Protein AF-A0A0C9VX11-F1 (afdb_monomer_lite)

InterPro domains:
  IPR013525 ABC-2 type transporter, transmembrane domain [PF01061] (1-119)

Foldseek 3Di:
DLVVLLVVVLVVVVVPVVLLVVLLVQLLVQLLVLQVVPVDQDDDPVSVVSVVVSVVSLVVSLVVSVVVSVVVVVVVLVVVVVVCVVVVVDDPVSVVSSSVVSCVVSSVVSVVSSVVSND

Organism: Sphaerobolus stellatus (strain SS14) (NCBI:txid990650)

Radius of gyration: 18.68 Å; chains: 1; bounding box: 43×24×56 Å

Secondary structure (DSSP, 8-state):
-HHHHHHHHHHHHHH-HHHHHHHHHHHHHHHHHHHHTTTT--SSHHHHHHHHHHHHHHHHHHHHHHHHHHHHHHHHHHHHHHHHHHTTSS-HHHHHHHHHHHHHHHHHHHHHHHHHHH-

pLDDT: mean 85.99, std 4.6, range [66.12, 91.31]

Structure (mmCIF, N/CA/C/O backbone):
data_AF-A0A0C9VX11-F1
#
_entry.id   AF-A0A0C9VX11-F1
#
loop_
_atom_site.group_PDB
_atom_site.id
_atom_site.type_symbol
_atom_site.label_atom_id
_atom_site.label_alt_id
_atom_site.label_comp_id
_atom_site.label_asym_id
_atom_site.label_entity_id
_atom_site.label_seq_id
_atom_site.pdbx_PDB_ins_code
_atom_site.Cartn_x
_atom_site.Cartn_y
_atom_site.Cartn_z
_atom_site.occupancy
_atom_site.B_iso_or_equiv
_atom_site.auth_seq_id
_atom_site.auth_comp_id
_atom_site.auth_asym_id
_atom_site.auth_atom_id
_atom_site.pdbx_PDB_model_num
ATOM 1 N N . GLN A 1 1 ? -19.302 -9.550 13.309 1.00 74.12 1 GLN A N 1
ATOM 2 C CA . GLN A 1 1 ? -18.249 -8.710 13.929 1.00 74.12 1 GLN A CA 1
ATOM 3 C C . GLN A 1 1 ? -17.194 -8.289 12.911 1.00 74.12 1 GLN A C 1
ATOM 5 O O . GLN A 1 1 ? -16.957 -7.096 12.806 1.00 74.12 1 GLN A O 1
ATOM 10 N N . VAL A 1 2 ? -16.635 -9.217 12.119 1.00 79.88 2 VAL A N 1
ATOM 11 C CA . VAL A 1 2 ? -15.612 -8.914 11.092 1.00 79.88 2 VAL A CA 1
ATOM 12 C C . VAL A 1 2 ? -16.025 -7.793 10.141 1.00 79.88 2 VAL A C 1
ATOM 14 O O . VAL A 1 2 ? -15.276 -6.838 9.985 1.00 79.88 2 VAL A O 1
ATOM 17 N N . GLU A 1 3 ? -17.226 -7.847 9.568 1.00 82.94 3 GLU A N 1
ATOM 18 C CA . GLU A 1 3 ? -17.706 -6.822 8.630 1.00 82.94 3 GLU A CA 1
ATOM 19 C C . GLU A 1 3 ? -17.733 -5.415 9.251 1.00 82.94 3 GLU A C 1
ATOM 21 O O . GLU A 1 3 ? -17.164 -4.479 8.700 1.00 82.94 3 GLU A O 1
ATOM 26 N N . GLN A 1 4 ? -18.308 -5.279 10.448 1.00 84.75 4 GLN A N 1
ATOM 27 C CA . GLN A 1 4 ? -18.415 -4.001 11.160 1.00 84.75 4 GLN A CA 1
ATOM 28 C C . GLN A 1 4 ? -17.039 -3.423 11.521 1.00 84.75 4 GLN A C 1
ATOM 30 O O . GLN A 1 4 ? -16.799 -2.229 11.348 1.00 84.75 4 GLN A O 1
ATOM 35 N N . VAL A 1 5 ? -16.113 -4.273 11.980 1.00 83.75 5 VAL A N 1
ATOM 36 C CA . VAL A 1 5 ? -14.733 -3.857 12.275 1.00 83.75 5 VAL A CA 1
ATOM 37 C C . VAL A 1 5 ? -14.015 -3.453 10.986 1.00 83.75 5 VAL A C 1
ATOM 39 O O . VAL A 1 5 ? -13.357 -2.421 10.966 1.00 83.75 5 VAL A O 1
ATOM 42 N N . THR A 1 6 ? -14.215 -4.187 9.891 1.00 81.81 6 THR A N 1
ATOM 43 C CA . THR A 1 6 ? -13.602 -3.887 8.587 1.00 81.81 6 THR A CA 1
ATOM 44 C C . THR A 1 6 ? -14.105 -2.566 8.012 1.00 81.81 6 THR A C 1
ATOM 46 O O . THR A 1 6 ? -13.298 -1.745 7.591 1.00 81.81 6 THR A O 1
ATOM 49 N N . LEU A 1 7 ? -15.416 -2.305 8.051 1.00 84.94 7 LEU A N 1
ATOM 50 C CA . LEU A 1 7 ? -15.993 -1.030 7.612 1.00 84.94 7 LEU A CA 1
ATOM 51 C C . LEU A 1 7 ? -15.466 0.145 8.443 1.00 84.94 7 LEU A C 1
ATOM 53 O O . LEU A 1 7 ? -15.141 1.202 7.896 1.00 84.94 7 LEU A O 1
ATOM 57 N N . ARG A 1 8 ? -15.326 -0.046 9.760 1.00 85.56 8 ARG A N 1
ATOM 58 C CA . ARG A 1 8 ? -14.739 0.958 10.653 1.00 85.56 8 ARG A CA 1
ATOM 59 C C . ARG A 1 8 ? -13.279 1.233 10.295 1.00 85.56 8 ARG A C 1
ATOM 61 O O . ARG A 1 8 ? -12.910 2.397 10.164 1.00 85.56 8 ARG A O 1
ATOM 68 N N . THR A 1 9 ? -12.474 0.189 10.105 1.00 83.50 9 THR A N 1
ATOM 69 C CA . THR A 1 9 ? -11.058 0.304 9.722 1.00 83.50 9 THR A CA 1
ATOM 70 C C . THR A 1 9 ? -10.906 0.960 8.351 1.00 83.50 9 THR A C 1
ATOM 72 O O . THR A 1 9 ? -10.098 1.868 8.196 1.00 83.50 9 THR A O 1
ATOM 75 N N . LEU A 1 10 ? -11.743 0.601 7.376 1.00 82.75 10 LEU A N 1
ATOM 76 C CA . LEU A 1 10 ? -11.739 1.207 6.045 1.00 82.75 10 LEU A CA 1
ATOM 77 C C . LEU A 1 10 ? -12.098 2.696 6.098 1.00 82.75 10 LEU A C 1
ATOM 79 O O . LEU A 1 10 ? -11.440 3.512 5.457 1.00 82.75 10 LEU A O 1
ATOM 83 N N . THR A 1 11 ? -13.087 3.066 6.916 1.00 83.69 11 THR A N 1
ATOM 84 C CA . THR A 1 11 ? -13.449 4.473 7.147 1.00 83.69 11 THR A CA 1
ATOM 85 C C . THR A 1 11 ? -12.321 5.237 7.844 1.00 83.69 11 THR A C 1
ATOM 87 O O . THR A 1 11 ? -12.092 6.406 7.538 1.00 83.69 11 THR A O 1
ATOM 90 N N . ALA A 1 12 ? -11.605 4.597 8.775 1.00 83.56 12 ALA A N 1
ATOM 91 C CA . ALA A 1 12 ? -10.455 5.193 9.449 1.00 83.56 12 ALA A CA 1
ATOM 92 C C . ALA A 1 12 ? -9.297 5.444 8.470 1.00 83.56 12 ALA A C 1
ATOM 94 O O . ALA A 1 12 ? -8.786 6.559 8.431 1.00 83.56 12 ALA A O 1
ATOM 95 N N . LEU A 1 13 ? -8.968 4.455 7.631 1.00 82.19 13 LEU A N 1
ATOM 96 C CA . LEU A 1 13 ? -7.954 4.579 6.580 1.00 82.19 13 LEU A CA 1
ATOM 97 C C . LEU A 1 13 ? -8.319 5.670 5.568 1.00 82.19 13 LEU A C 1
ATOM 99 O O . LEU A 1 13 ? -7.484 6.506 5.235 1.00 82.19 13 LEU A O 1
ATOM 103 N N . TRP A 1 14 ? -9.580 5.723 5.136 1.00 79.06 14 TRP A N 1
ATOM 104 C CA . TRP A 1 14 ? -10.064 6.756 4.217 1.00 79.06 14 TRP A CA 1
ATOM 105 C C . TRP A 1 14 ? -9.958 8.172 4.806 1.00 79.06 14 TRP A C 1
ATOM 107 O O . TRP A 1 14 ? -9.659 9.131 4.097 1.00 79.06 14 TRP A O 1
ATOM 117 N N . ARG A 1 15 ? -10.180 8.318 6.119 1.00 84.06 15 ARG A N 1
ATOM 118 C CA . ARG A 1 15 ? -10.054 9.599 6.834 1.00 84.06 15 ARG A CA 1
ATOM 119 C C . ARG A 1 15 ? -8.612 10.024 7.093 1.00 84.06 15 ARG A C 1
ATOM 121 O O . ARG A 1 15 ? -8.410 11.177 7.466 1.00 84.06 15 ARG A O 1
ATOM 128 N N . SER A 1 16 ? -7.636 9.139 6.908 1.00 82.62 16 SER A N 1
ATOM 129 C CA . SER A 1 16 ? -6.208 9.457 6.943 1.00 82.62 16 SER A CA 1
ATOM 130 C C . SER A 1 16 ? -5.669 9.597 5.513 1.00 82.62 16 SER A C 1
ATOM 132 O O . SER A 1 16 ? -5.027 8.670 5.012 1.00 82.62 16 SER A O 1
ATOM 134 N N . PRO A 1 17 ? -5.918 10.738 4.834 1.00 77.31 17 PRO A N 1
ATOM 135 C CA . PRO A 1 17 ? -5.477 10.937 3.457 1.00 77.31 17 PRO A CA 1
ATOM 136 C C . PRO A 1 17 ? -3.955 10.845 3.337 1.00 77.31 17 PRO A C 1
ATOM 138 O O . PRO A 1 17 ? -3.458 10.347 2.335 1.00 77.31 17 PRO A O 1
ATOM 141 N N . ASP A 1 18 ? -3.227 11.269 4.370 1.00 84.00 18 ASP A N 1
ATOM 142 C CA . ASP A 1 18 ? -1.765 11.267 4.395 1.00 84.00 18 ASP A CA 1
ATOM 143 C C . ASP A 1 18 ? -1.172 9.890 4.059 1.00 84.00 18 ASP A C 1
ATOM 145 O O . ASP A 1 18 ? -0.318 9.787 3.185 1.00 84.00 18 ASP A O 1
ATOM 149 N N . TYR A 1 19 ? -1.702 8.814 4.645 1.00 83.81 19 TYR A N 1
ATOM 150 C CA . TYR A 1 19 ? -1.217 7.455 4.401 1.00 83.81 19 TYR A CA 1
ATOM 151 C C . TYR A 1 19 ? -1.462 6.995 2.955 1.00 83.81 19 TYR A C 1
ATOM 153 O O . TYR A 1 19 ? -0.542 6.539 2.275 1.00 83.81 19 TYR A O 1
ATOM 161 N N . ILE 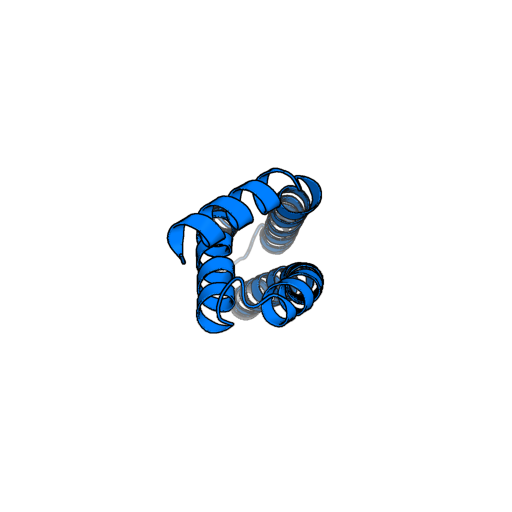A 1 20 ? -2.698 7.144 2.463 1.00 84.38 20 ILE A N 1
ATOM 162 C CA . ILE A 1 20 ? -3.096 6.656 1.133 1.00 84.38 20 ILE A CA 1
ATOM 163 C C . ILE A 1 20 ? -2.403 7.463 0.030 1.00 84.38 20 ILE A C 1
ATOM 165 O O . ILE A 1 20 ? -1.861 6.886 -0.914 1.00 84.38 20 ILE A O 1
ATOM 169 N N . TRP A 1 21 ? -2.393 8.793 0.149 1.00 86.25 21 TRP A N 1
ATOM 170 C CA . TRP A 1 21 ? -1.778 9.665 -0.848 1.00 86.25 21 TRP A CA 1
ATOM 171 C C . TRP A 1 21 ? -0.263 9.534 -0.852 1.00 86.25 21 TRP A C 1
ATOM 173 O O . TRP A 1 21 ? 0.308 9.400 -1.930 1.00 86.25 21 TRP A O 1
ATOM 183 N N . THR A 1 22 ? 0.391 9.492 0.313 1.00 88.44 22 THR A N 1
ATOM 184 C CA . THR A 1 22 ? 1.847 9.288 0.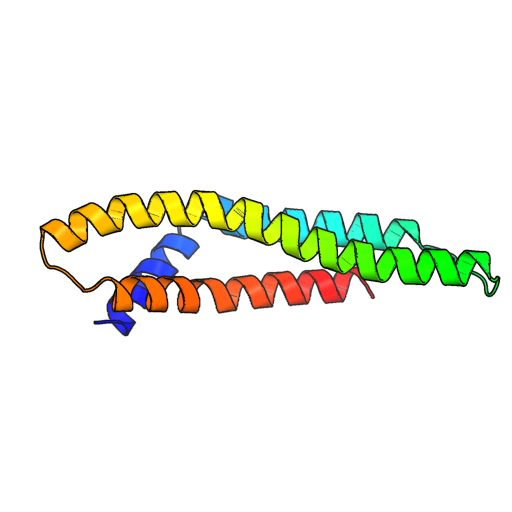383 1.00 88.44 22 THR A CA 1
ATOM 185 C C . THR A 1 22 ? 2.240 7.979 -0.286 1.00 88.44 22 THR A C 1
ATOM 187 O O . THR A 1 22 ? 3.159 7.963 -1.101 1.00 88.44 22 THR A O 1
ATOM 190 N N . ARG A 1 23 ? 1.494 6.896 -0.039 1.00 87.06 23 ARG A N 1
ATOM 191 C CA . ARG A 1 23 ? 1.755 5.608 -0.687 1.00 87.06 23 ARG A CA 1
ATOM 192 C C . ARG A 1 23 ? 1.599 5.679 -2.205 1.00 87.06 23 ARG A C 1
ATOM 194 O O . ARG A 1 23 ? 2.469 5.204 -2.931 1.00 87.06 23 ARG A O 1
ATOM 201 N N . LEU A 1 24 ? 0.529 6.305 -2.699 1.00 88.81 24 LEU A N 1
ATOM 202 C CA . LEU A 1 24 ? 0.320 6.499 -4.138 1.00 88.81 24 LEU A CA 1
ATOM 203 C C . LEU A 1 24 ? 1.426 7.344 -4.780 1.00 88.81 24 LEU A C 1
ATOM 205 O O . LEU A 1 24 ? 1.924 6.970 -5.840 1.00 88.81 24 LEU A O 1
ATOM 209 N N . TYR A 1 25 ? 1.844 8.436 -4.137 1.00 89.56 25 TYR A N 1
ATOM 210 C CA . TYR A 1 25 ? 2.927 9.279 -4.638 1.00 89.56 25 TYR A CA 1
ATOM 211 C C . TYR A 1 25 ? 4.250 8.523 -4.696 1.00 89.56 25 TYR A C 1
ATOM 213 O O . TYR A 1 25 ? 4.916 8.580 -5.724 1.00 89.56 25 TYR A O 1
ATOM 221 N N . VAL A 1 26 ? 4.615 7.778 -3.650 1.00 90.12 26 VAL A N 1
ATOM 222 C CA . VAL A 1 26 ? 5.859 6.992 -3.638 1.00 90.12 26 VAL A CA 1
ATOM 223 C C . VAL A 1 26 ? 5.874 5.992 -4.795 1.00 90.12 26 VAL A C 1
ATOM 225 O O . VAL A 1 26 ? 6.819 5.997 -5.580 1.00 90.12 26 VAL A O 1
ATOM 228 N N . HIS A 1 27 ? 4.803 5.215 -4.988 1.00 88.94 27 HIS A N 1
ATOM 229 C CA . HIS A 1 27 ? 4.732 4.275 -6.112 1.00 88.94 27 HIS A CA 1
ATOM 230 C C . HIS A 1 27 ? 4.776 4.972 -7.478 1.00 88.94 27 HIS A C 1
ATOM 232 O O . HIS A 1 27 ? 5.417 4.462 -8.400 1.00 88.94 27 HIS A O 1
ATOM 238 N N . ALA A 1 28 ? 4.132 6.133 -7.619 1.00 90.44 28 ALA A N 1
ATOM 239 C CA . ALA A 1 28 ? 4.147 6.900 -8.861 1.00 90.44 28 ALA A CA 1
ATOM 240 C C . ALA A 1 28 ? 5.539 7.475 -9.175 1.00 90.44 28 ALA A C 1
ATOM 242 O O . ALA A 1 28 ? 6.022 7.362 -10.298 1.00 90.44 28 ALA A O 1
ATOM 243 N N . PHE A 1 29 ? 6.223 8.043 -8.180 1.00 90.19 29 PHE A N 1
ATOM 244 C CA . PHE A 1 29 ? 7.577 8.565 -8.353 1.00 90.19 29 PHE A CA 1
ATOM 245 C C . PHE A 1 29 ? 8.573 7.444 -8.651 1.00 90.19 29 PHE A C 1
ATOM 247 O O . PHE A 1 29 ? 9.349 7.558 -9.595 1.00 90.19 29 PHE A O 1
ATOM 254 N N . VAL A 1 30 ? 8.537 6.343 -7.899 1.00 89.25 30 VAL A N 1
ATOM 255 C CA . VAL A 1 30 ? 9.461 5.219 -8.098 1.00 89.25 30 VAL A CA 1
ATOM 256 C C . VAL A 1 30 ? 9.276 4.587 -9.476 1.00 89.25 30 VAL A C 1
ATOM 258 O O . VAL A 1 30 ? 10.264 4.397 -10.181 1.00 89.25 30 VAL A O 1
ATOM 261 N N . SER A 1 31 ? 8.038 4.311 -9.904 1.00 87.56 31 SER A N 1
ATOM 262 C CA . SER A 1 31 ? 7.779 3.775 -11.254 1.00 87.56 31 SER A CA 1
ATOM 263 C C . SER A 1 31 ? 8.256 4.724 -12.352 1.00 87.56 31 SER A C 1
ATOM 265 O O . SER A 1 31 ? 8.901 4.276 -13.297 1.00 87.56 31 SER A O 1
ATOM 267 N N . LEU A 1 32 ? 8.031 6.031 -12.204 1.00 88.94 32 LEU A N 1
ATOM 268 C CA . LEU A 1 32 ? 8.497 7.034 -13.160 1.00 88.94 32 LEU A CA 1
ATOM 269 C C . LEU A 1 32 ? 10.031 7.069 -13.257 1.00 88.94 32 LEU A C 1
ATOM 271 O O . LEU A 1 32 ? 10.574 7.027 -14.359 1.00 88.94 32 LEU A O 1
ATOM 275 N N . PHE A 1 33 ? 10.742 7.087 -12.127 1.00 86.81 33 PHE A N 1
ATOM 276 C CA . PHE A 1 33 ? 12.211 7.079 -12.108 1.00 86.81 33 PHE A CA 1
ATOM 277 C C . PHE A 1 33 ? 12.797 5.796 -12.701 1.00 86.81 33 PHE A C 1
ATOM 279 O O . PHE A 1 33 ? 13.771 5.841 -13.453 1.00 86.81 33 PHE A O 1
ATOM 286 N N . VAL A 1 34 ? 12.196 4.655 -12.371 1.00 85.69 34 VAL A N 1
ATOM 287 C CA . VAL A 1 34 ? 12.639 3.341 -12.838 1.00 85.69 34 VAL A CA 1
ATOM 288 C C . VAL A 1 34 ? 12.400 3.184 -14.345 1.00 85.69 34 VAL A C 1
ATOM 290 O O . VAL A 1 34 ? 13.273 2.669 -15.040 1.00 85.69 34 VAL A O 1
ATOM 293 N N . SER A 1 35 ? 11.296 3.714 -14.875 1.00 82.69 35 SER A N 1
ATOM 294 C CA . SER A 1 35 ? 10.988 3.690 -16.316 1.00 82.69 35 SER A CA 1
ATOM 295 C C . SER A 1 35 ? 11.856 4.664 -17.117 1.00 82.69 35 SER A C 1
ATOM 297 O O . SER A 1 35 ? 12.358 4.320 -18.187 1.00 82.69 35 SER A O 1
ATOM 299 N N . LEU A 1 36 ? 12.116 5.862 -16.576 1.00 83.62 36 LEU A N 1
ATOM 300 C CA . LEU A 1 36 ? 13.018 6.845 -17.189 1.00 83.62 36 LEU A CA 1
ATOM 301 C C . LEU A 1 36 ? 14.446 6.306 -17.355 1.00 83.62 36 LEU A C 1
ATOM 303 O O . LEU A 1 36 ? 15.123 6.652 -18.321 1.00 83.62 36 LEU A O 1
ATOM 307 N N . ALA A 1 37 ? 14.905 5.448 -16.440 1.00 78.94 37 ALA A N 1
ATOM 308 C CA . ALA A 1 37 ? 16.252 4.878 -16.472 1.00 78.94 37 ALA A CA 1
ATOM 309 C C . ALA A 1 37 ? 16.520 3.961 -17.686 1.00 78.94 37 ALA A C 1
ATOM 311 O O . ALA A 1 37 ? 17.670 3.595 -17.927 1.00 78.94 37 ALA A O 1
ATOM 312 N N . LEU A 1 38 ? 15.481 3.583 -18.440 1.00 71.50 38 LEU A N 1
ATOM 313 C CA . LEU A 1 38 ? 15.548 2.654 -19.574 1.00 71.50 38 LEU A CA 1
ATOM 314 C C . LEU A 1 38 ? 14.952 3.228 -20.861 1.00 71.50 38 LEU A C 1
ATOM 316 O O . LEU A 1 38 ? 14.671 2.479 -21.800 1.00 71.50 38 LEU A O 1
ATOM 320 N N . LEU A 1 39 ? 14.770 4.548 -20.919 1.00 69.19 39 LEU A N 1
ATOM 321 C CA . LEU A 1 39 ? 14.477 5.236 -22.168 1.00 69.19 39 LEU A CA 1
ATOM 322 C C . LEU A 1 39 ? 15.648 4.990 -23.123 1.00 69.19 39 LEU A C 1
ATOM 324 O O . LEU A 1 39 ? 16.713 5.572 -22.950 1.00 69.19 39 LEU A O 1
ATOM 328 N N . ASP A 1 40 ? 15.416 4.124 -24.112 1.00 66.12 40 ASP A N 1
ATOM 329 C CA . ASP A 1 40 ? 16.309 3.806 -25.236 1.00 66.12 40 ASP A CA 1
ATOM 330 C C . ASP A 1 40 ? 17.281 2.617 -25.041 1.00 66.12 40 ASP A C 1
ATOM 332 O O . ASP A 1 40 ? 18.504 2.741 -25.127 1.00 66.12 40 ASP A O 1
ATOM 336 N N . LEU A 1 41 ? 16.738 1.412 -24.804 1.00 72.12 41 LEU A N 1
ATOM 337 C CA . LEU A 1 41 ? 17.533 0.175 -24.815 1.00 72.12 41 LEU A CA 1
ATOM 338 C C . LEU A 1 41 ? 17.629 -0.452 -26.207 1.00 72.12 41 LEU A C 1
ATOM 340 O O . LEU A 1 41 ? 16.625 -0.861 -26.793 1.00 72.12 41 LEU A O 1
ATOM 344 N N . GLY A 1 42 ? 18.866 -0.651 -26.666 1.00 75.44 42 GLY A N 1
ATOM 345 C CA . GLY A 1 42 ? 19.187 -1.440 -27.851 1.00 75.44 42 GLY A CA 1
ATOM 346 C C . GLY A 1 42 ? 19.069 -2.960 -27.643 1.00 75.44 42 GLY A C 1
ATOM 347 O O . GLY A 1 42 ? 18.399 -3.455 -26.730 1.00 75.44 42 GLY A O 1
ATOM 348 N N . ASN A 1 43 ? 19.739 -3.712 -28.526 1.00 81.12 43 ASN A N 1
ATOM 349 C CA . ASN A 1 43 ? 19.758 -5.184 -28.555 1.00 81.12 43 ASN A CA 1
ATOM 350 C C . ASN A 1 43 ? 21.135 -5.784 -28.198 1.00 81.12 43 ASN A C 1
ATOM 352 O O . ASN A 1 43 ? 21.469 -6.885 -28.636 1.00 81.12 43 ASN A O 1
ATOM 356 N N . SER A 1 44 ? 21.972 -5.072 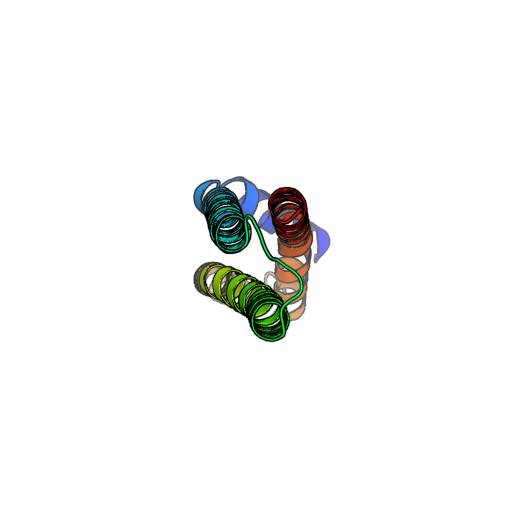-27.441 1.00 88.38 44 SER A N 1
ATOM 357 C CA . SER A 1 44 ? 23.275 -5.602 -27.026 1.00 88.38 44 SER A CA 1
ATOM 358 C C . SER A 1 44 ? 23.163 -6.543 -25.816 1.00 88.38 44 SER A C 1
ATOM 360 O O . SER A 1 44 ? 22.197 -6.511 -25.055 1.00 88.38 44 SER A O 1
ATOM 362 N N . VAL A 1 45 ? 24.192 -7.364 -25.576 1.00 87.12 45 VAL A N 1
ATOM 363 C CA . VAL A 1 45 ? 24.278 -8.218 -24.369 1.00 87.12 45 VAL A CA 1
ATOM 364 C C . VAL A 1 45 ? 24.256 -7.379 -23.082 1.00 87.12 45 VAL A C 1
ATOM 366 O O . VAL A 1 45 ? 23.713 -7.810 -22.065 1.00 87.12 45 VAL A O 1
ATOM 369 N N . ARG A 1 46 ? 24.793 -6.153 -23.130 1.00 85.75 46 ARG A N 1
ATOM 370 C CA . ARG A 1 46 ? 24.730 -5.191 -22.024 1.00 85.75 46 ARG A CA 1
ATOM 371 C C . ARG A 1 46 ? 23.292 -4.732 -21.760 1.00 85.75 46 ARG A C 1
ATOM 373 O O . ARG A 1 46 ? 22.906 -4.618 -20.600 1.00 85.75 46 ARG A O 1
ATOM 380 N N . ASP A 1 47 ? 22.501 -4.547 -22.814 1.00 85.94 47 ASP A N 1
ATOM 381 C CA . ASP A 1 47 ? 21.087 -4.163 -22.702 1.00 85.94 47 ASP A CA 1
ATOM 38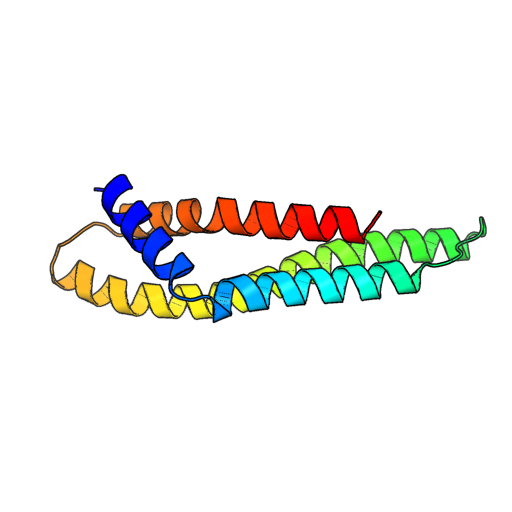2 C C . ASP A 1 47 ? 20.233 -5.304 -22.135 1.00 85.94 47 ASP A C 1
ATOM 384 O O . ASP A 1 47 ? 19.262 -5.075 -21.419 1.00 85.94 47 ASP A O 1
ATOM 388 N N . LEU A 1 48 ? 20.606 -6.561 -22.392 1.00 86.25 48 LEU A N 1
ATOM 389 C CA . LEU A 1 48 ? 19.951 -7.699 -21.747 1.00 86.25 48 LEU A CA 1
ATOM 390 C C . LEU A 1 48 ? 20.192 -7.696 -20.229 1.00 86.25 48 LEU A C 1
ATOM 392 O O . LEU A 1 48 ? 19.263 -7.927 -19.457 1.00 86.25 48 LEU A O 1
ATOM 396 N N . GLN A 1 49 ? 21.420 -7.406 -19.788 1.00 88.44 49 GLN A N 1
ATOM 397 C CA . GLN A 1 49 ? 21.743 -7.325 -18.360 1.00 88.44 49 GLN A CA 1
ATOM 398 C C . GLN A 1 49 ? 20.993 -6.183 -17.663 1.00 88.44 49 GLN A C 1
ATOM 400 O O . GLN A 1 49 ? 20.479 -6.385 -16.562 1.00 88.44 49 GLN A O 1
ATOM 405 N N . SER A 1 50 ? 20.866 -5.012 -18.299 1.00 87.81 50 SER A N 1
ATOM 406 C CA . SER A 1 50 ? 20.097 -3.895 -17.735 1.00 87.81 50 SER A CA 1
ATOM 407 C C . SER A 1 50 ? 18.592 -4.186 -17.669 1.00 87.81 50 SER A C 1
ATOM 409 O O . SER A 1 50 ? 17.963 -3.816 -16.680 1.00 87.81 50 SER A O 1
ATOM 411 N N . ARG A 1 51 ? 18.017 -4.932 -18.627 1.00 87.06 51 ARG A N 1
ATOM 412 C CA . ARG A 1 51 ? 16.618 -5.414 -18.548 1.00 87.06 51 ARG A CA 1
ATOM 413 C C . ARG A 1 51 ? 16.388 -6.374 -17.385 1.00 87.06 51 ARG A C 1
ATOM 415 O O . ARG A 1 51 ? 15.360 -6.296 -16.720 1.00 87.06 51 ARG A O 1
ATOM 422 N N . VAL A 1 52 ? 17.323 -7.287 -17.125 1.00 89.56 52 VAL A N 1
ATOM 423 C CA . VAL A 1 52 ? 17.211 -8.198 -15.973 1.00 89.56 52 VAL A CA 1
ATOM 424 C C . VAL A 1 52 ? 17.322 -7.414 -14.668 1.00 89.56 52 VAL A C 1
ATOM 426 O O . VAL A 1 52 ? 16.508 -7.610 -13.766 1.00 89.56 52 VAL A O 1
ATOM 429 N N . PHE A 1 53 ? 18.285 -6.492 -14.585 1.00 88.69 53 PHE A N 1
ATOM 430 C CA . PHE A 1 53 ? 18.442 -5.613 -13.430 1.00 88.69 53 PHE A CA 1
ATOM 431 C C . PHE A 1 53 ? 17.162 -4.819 -13.156 1.00 88.69 53 PHE A C 1
ATOM 433 O O . PHE A 1 53 ? 16.684 -4.811 -12.029 1.00 88.69 53 PHE A O 1
ATOM 440 N N . TYR A 1 54 ? 16.546 -4.259 -14.196 1.00 88.38 54 TYR A N 1
ATOM 441 C CA . TYR A 1 54 ? 15.281 -3.541 -14.098 1.00 88.38 54 TYR A CA 1
ATOM 442 C C . TYR A 1 54 ? 14.160 -4.343 -13.450 1.00 88.38 54 TYR A C 1
ATOM 444 O O . TYR A 1 54 ? 13.552 -3.872 -12.493 1.00 88.38 54 TYR A O 1
ATOM 452 N N . VAL A 1 55 ? 13.894 -5.555 -13.944 1.00 88.44 55 VAL A N 1
ATOM 453 C CA . VAL A 1 55 ? 12.802 -6.392 -13.425 1.00 88.44 55 VAL A CA 1
ATOM 454 C C . VAL A 1 55 ? 13.025 -6.706 -11.943 1.00 88.44 55 VAL A C 1
ATOM 456 O O . VAL A 1 55 ? 12.091 -6.644 -11.143 1.00 88.44 55 VAL A O 1
ATOM 459 N N . VAL A 1 56 ? 14.272 -6.986 -11.556 1.00 90.75 56 VAL A N 1
ATOM 460 C CA . VAL A 1 56 ? 14.637 -7.236 -10.155 1.00 90.75 56 VAL A CA 1
ATOM 461 C C . VAL A 1 56 ? 14.508 -5.968 -9.304 1.00 90.75 56 VAL A C 1
ATOM 463 O O . VAL A 1 56 ? 13.997 -6.034 -8.183 1.00 90.75 56 VAL A O 1
ATOM 466 N N . SER A 1 57 ? 14.925 -4.808 -9.817 1.00 88.88 57 SER A N 1
ATOM 467 C CA . SER A 1 57 ? 14.793 -3.518 -9.131 1.00 88.88 57 SER A CA 1
ATOM 468 C C . SER A 1 57 ? 13.332 -3.140 -8.909 1.00 88.88 57 SER A C 1
ATOM 470 O O . SER A 1 57 ? 12.967 -2.799 -7.788 1.00 88.88 57 SER A O 1
ATOM 472 N N . VAL A 1 58 ? 12.487 -3.268 -9.935 1.00 89.12 58 VAL A N 1
ATOM 473 C CA . VAL A 1 58 ? 11.036 -3.039 -9.869 1.00 89.12 58 VAL A CA 1
ATOM 474 C C . VAL A 1 58 ? 10.404 -3.849 -8.736 1.00 89.12 58 VAL A C 1
ATOM 476 O O . VAL A 1 58 ? 9.721 -3.293 -7.875 1.00 89.12 58 VAL A O 1
ATOM 479 N N . PHE A 1 59 ? 10.683 -5.154 -8.691 1.00 89.06 59 PHE A N 1
ATOM 480 C CA . PHE A 1 59 ? 10.163 -6.032 -7.644 1.00 89.06 59 PHE A CA 1
ATOM 481 C C . PHE A 1 59 ? 10.656 -5.626 -6.246 1.00 89.06 59 PHE A C 1
ATOM 483 O O . PHE A 1 59 ? 9.873 -5.564 -5.297 1.00 89.06 59 PHE A O 1
ATOM 490 N N . THR A 1 60 ? 11.947 -5.312 -6.123 1.00 91.31 60 THR A N 1
ATOM 491 C CA . THR A 1 60 ? 12.573 -4.960 -4.840 1.00 91.31 60 THR A CA 1
ATOM 492 C C . THR A 1 60 ? 12.034 -3.643 -4.281 1.00 91.31 60 THR A C 1
ATOM 494 O O . THR A 1 60 ? 11.718 -3.568 -3.091 1.00 91.31 60 THR A O 1
ATOM 497 N N . PHE A 1 61 ? 11.890 -2.614 -5.122 1.00 90.12 61 PHE A N 1
ATOM 498 C CA . PHE A 1 61 ? 11.342 -1.326 -4.699 1.00 90.12 61 PHE A CA 1
ATOM 499 C C . PHE A 1 61 ? 9.871 -1.451 -4.305 1.00 90.12 61 PHE A C 1
ATOM 501 O O . PHE A 1 61 ? 9.514 -1.079 -3.192 1.00 90.12 61 PHE A O 1
ATOM 508 N N . ALA A 1 62 ? 9.041 -2.094 -5.136 1.00 87.94 62 ALA A N 1
ATOM 509 C CA . ALA A 1 62 ? 7.623 -2.281 -4.832 1.00 87.94 62 ALA A CA 1
ATOM 510 C C . ALA A 1 62 ? 7.394 -2.988 -3.481 1.00 87.94 62 ALA A C 1
ATOM 512 O O . ALA A 1 62 ? 6.501 -2.601 -2.720 1.00 87.94 62 ALA A O 1
ATOM 513 N N . PHE A 1 63 ? 8.219 -3.990 -3.158 1.00 88.88 63 PHE A N 1
ATOM 514 C CA . PHE A 1 63 ? 8.178 -4.681 -1.868 1.00 88.88 63 PHE A CA 1
ATOM 515 C C . PHE A 1 63 ? 8.628 -3.791 -0.698 1.00 88.88 63 PHE A C 1
ATOM 517 O O . PHE A 1 63 ? 7.960 -3.743 0.341 1.00 88.88 63 PHE A O 1
ATOM 524 N N . THR A 1 64 ? 9.753 -3.091 -0.860 1.00 90.62 64 THR A N 1
ATOM 525 C CA . THR A 1 64 ? 10.354 -2.261 0.196 1.00 90.62 64 THR A CA 1
ATOM 526 C C . THR A 1 64 ? 9.458 -1.075 0.546 1.00 90.62 64 THR A C 1
ATOM 528 O O . THR A 1 64 ? 9.155 -0.858 1.721 1.00 90.62 64 THR A O 1
ATOM 531 N N . ASP A 1 65 ? 8.963 -0.362 -0.468 1.00 88.00 65 ASP A N 1
ATOM 532 C CA . ASP A 1 65 ? 8.116 0.819 -0.299 1.00 88.00 65 ASP A CA 1
ATOM 533 C C . ASP A 1 65 ? 6.821 0.455 0.439 1.00 88.00 65 ASP A C 1
ATOM 535 O O . ASP A 1 65 ? 6.465 1.083 1.438 1.00 88.00 65 ASP A O 1
ATOM 539 N N . SER A 1 66 ? 6.167 -0.634 0.015 1.00 87.94 66 SER A N 1
ATOM 540 C CA . SER A 1 66 ? 4.931 -1.123 0.639 1.00 87.94 66 SER A CA 1
ATOM 541 C C . SER A 1 66 ? 5.144 -1.518 2.103 1.00 87.94 66 SER A C 1
ATOM 543 O O . SER A 1 66 ? 4.345 -1.157 2.966 1.00 87.94 66 SER A O 1
ATOM 545 N N . SER A 1 67 ? 6.229 -2.239 2.399 1.00 88.25 67 SER A N 1
ATOM 546 C CA . SER A 1 67 ? 6.513 -2.733 3.754 1.00 88.25 67 SER A CA 1
ATOM 547 C C . SER A 1 67 ? 6.825 -1.592 4.726 1.00 88.25 67 SER A C 1
ATOM 549 O O . SER A 1 67 ? 6.310 -1.583 5.843 1.00 88.25 67 SER A O 1
ATOM 551 N N . SER A 1 68 ? 7.600 -0.597 4.279 1.00 88.44 68 SER A N 1
ATOM 552 C CA . SER A 1 68 ? 8.005 0.548 5.107 1.00 88.44 68 SER A CA 1
ATOM 553 C C . SER A 1 68 ? 6.838 1.444 5.538 1.00 88.44 68 SER A C 1
ATOM 555 O O . SER A 1 68 ? 6.886 2.047 6.608 1.00 88.44 68 SER A O 1
ATOM 557 N N . LEU A 1 69 ? 5.771 1.508 4.735 1.00 87.75 69 LEU A N 1
ATOM 558 C CA . LEU A 1 69 ? 4.570 2.294 5.030 1.00 87.75 69 LEU A CA 1
ATOM 559 C C . LEU A 1 69 ? 3.546 1.502 5.853 1.00 87.75 69 LEU A C 1
ATOM 561 O O . LEU A 1 69 ? 2.906 2.059 6.746 1.00 87.75 69 LEU A O 1
ATOM 565 N N . VAL A 1 70 ? 3.396 0.202 5.585 1.00 89.06 70 VAL A N 1
ATOM 566 C CA . VAL A 1 70 ? 2.430 -0.656 6.293 1.00 89.06 70 VAL A CA 1
ATOM 567 C C . VAL A 1 70 ? 2.840 -0.898 7.748 1.00 89.06 70 VAL A C 1
ATOM 569 O O . VAL A 1 70 ? 1.977 -0.940 8.625 1.00 89.06 70 VAL A O 1
ATOM 572 N N . GLU A 1 71 ? 4.136 -1.030 8.036 1.00 89.75 71 GLU A N 1
ATOM 573 C CA . GLU A 1 71 ? 4.641 -1.286 9.390 1.00 89.75 71 GLU A CA 1
ATOM 574 C C . GLU A 1 71 ? 4.203 -0.234 10.434 1.00 89.75 71 GLU A C 1
ATOM 576 O O . GLU A 1 71 ? 3.566 -0.615 11.426 1.00 89.75 71 GLU A O 1
ATOM 581 N N . PRO A 1 72 ? 4.456 1.078 10.253 1.00 89.19 72 PRO A N 1
ATOM 582 C CA . PRO A 1 72 ? 4.044 2.085 11.230 1.00 89.19 72 PRO A CA 1
ATOM 583 C C . PRO A 1 72 ? 2.518 2.167 11.376 1.00 89.19 72 PRO A C 1
ATOM 585 O O . PRO A 1 72 ? 2.014 2.316 12.494 1.00 89.19 72 PRO A O 1
ATOM 588 N N . ALA A 1 73 ? 1.770 2.003 10.279 1.00 87.62 73 ALA A N 1
ATOM 589 C CA . ALA A 1 73 ? 0.309 1.970 10.308 1.00 87.62 73 ALA A CA 1
ATOM 590 C C . ALA A 1 73 ? -0.215 0.773 11.124 1.00 87.62 73 ALA A C 1
ATOM 592 O O . ALA A 1 73 ? -1.123 0.913 11.950 1.00 87.62 73 ALA A O 1
ATOM 593 N N . PHE A 1 74 ? 0.403 -0.399 10.961 1.00 89.19 74 PHE A N 1
ATOM 594 C CA . PHE A 1 74 ? 0.068 -1.594 11.727 1.00 89.19 74 PHE A CA 1
ATOM 595 C C . PHE A 1 74 ? 0.372 -1.426 13.219 1.00 89.19 74 PHE A C 1
ATOM 597 O O . PHE A 1 74 ? -0.461 -1.781 14.056 1.00 89.19 74 PHE A O 1
ATOM 604 N N . ILE A 1 75 ? 1.525 -0.847 13.572 1.00 91.25 75 ILE A N 1
ATOM 605 C CA . ILE A 1 75 ? 1.891 -0.574 14.970 1.00 91.25 75 ILE A CA 1
ATOM 606 C C . ILE A 1 75 ? 0.850 0.344 15.624 1.00 91.25 75 ILE A C 1
ATOM 608 O O . ILE A 1 75 ? 0.399 0.060 16.737 1.00 91.25 75 ILE A O 1
ATOM 612 N N . PHE A 1 76 ? 0.413 1.398 14.926 1.00 89.50 76 PHE A N 1
ATOM 613 C CA . PHE A 1 76 ? -0.614 2.310 15.429 1.00 89.50 76 PHE A CA 1
ATOM 614 C C . PHE A 1 76 ? -1.953 1.604 15.685 1.00 89.50 76 PHE A C 1
ATOM 616 O O . PHE A 1 76 ? -2.505 1.692 16.786 1.00 89.50 76 PHE A O 1
ATOM 623 N N . ASN A 1 77 ? -2.436 0.825 14.715 1.00 88.75 77 ASN A N 1
ATOM 624 C CA . ASN A 1 77 ? -3.682 0.066 14.854 1.00 88.75 77 ASN A CA 1
ATOM 625 C C . ASN A 1 77 ? -3.589 -0.994 15.961 1.00 88.75 77 ASN A C 1
ATOM 627 O O . ASN A 1 77 ? -4.536 -1.189 16.727 1.00 88.75 77 ASN A O 1
ATOM 631 N N . ARG A 1 78 ? -2.423 -1.629 16.120 1.00 89.88 78 ARG A N 1
ATOM 632 C CA . ARG A 1 78 ? -2.171 -2.607 17.184 1.00 89.88 78 ARG A CA 1
ATOM 633 C C . ARG A 1 78 ? -2.241 -1.982 18.580 1.00 89.88 78 ARG A C 1
ATOM 635 O O . ARG A 1 78 ? -2.743 -2.625 19.501 1.00 89.88 78 ARG A O 1
ATOM 642 N N . MET A 1 79 ? -1.779 -0.742 18.762 1.00 89.94 79 MET A N 1
ATOM 643 C CA . MET A 1 79 ? -1.897 -0.043 20.052 1.00 89.94 79 MET A CA 1
ATOM 644 C C . MET A 1 79 ? -3.360 0.170 20.465 1.00 89.94 79 MET A C 1
ATOM 646 O O . MET A 1 79 ? -3.690 0.054 21.647 1.00 89.94 79 MET A O 1
ATOM 650 N N . ILE A 1 80 ? -4.242 0.448 19.501 1.00 87.94 80 ILE A N 1
ATOM 651 C CA . ILE A 1 80 ? -5.686 0.583 19.735 1.00 87.94 80 ILE A CA 1
ATOM 652 C C . ILE A 1 80 ? -6.288 -0.787 20.062 1.00 87.94 80 ILE A C 1
ATOM 654 O O . ILE A 1 80 ? -6.982 -0.933 21.068 1.00 87.94 80 ILE A O 1
ATOM 658 N N . PHE A 1 81 ? -5.946 -1.807 19.273 1.00 89.00 81 PHE A N 1
ATOM 659 C CA . PHE A 1 81 ? -6.419 -3.176 19.458 1.00 89.00 81 PHE A CA 1
ATOM 660 C C . PHE A 1 81 ? -6.131 -3.732 20.861 1.00 89.00 81 PHE A C 1
ATOM 662 O O . PHE A 1 81 ? -7.013 -4.332 21.472 1.00 89.00 81 PHE A O 1
ATOM 669 N N . ILE A 1 82 ? -4.943 -3.484 21.426 1.00 90.31 82 ILE A N 1
ATOM 670 C CA . ILE A 1 82 ? -4.593 -3.946 22.783 1.00 90.31 82 ILE A CA 1
ATOM 671 C C . ILE A 1 82 ? -5.590 -3.421 23.834 1.00 90.31 82 ILE A C 1
ATOM 673 O O . ILE A 1 82 ? -5.971 -4.162 24.742 1.00 90.31 82 ILE A O 1
ATOM 677 N N . ARG A 1 83 ? -6.068 -2.177 23.688 1.00 89.25 83 ARG A N 1
ATOM 678 C CA . ARG A 1 83 ? -7.088 -1.583 2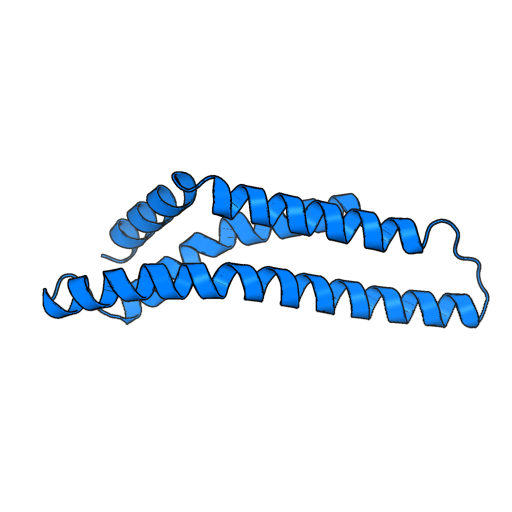4.576 1.00 89.25 83 ARG A CA 1
ATOM 679 C C . ARG A 1 83 ? -8.486 -2.169 24.344 1.00 89.25 83 ARG A C 1
ATOM 681 O O . ARG A 1 83 ? -9.286 -2.292 25.273 1.00 89.25 83 ARG A O 1
ATOM 688 N N . GLU A 1 84 ? -8.800 -2.534 23.105 1.00 88.12 84 GLU A N 1
ATOM 689 C CA . GLU A 1 84 ? -10.091 -3.128 22.742 1.00 88.12 84 GLU A CA 1
ATOM 690 C C . GLU A 1 84 ? -10.192 -4.597 23.192 1.00 88.12 84 GLU A C 1
ATOM 692 O O . GLU A 1 84 ? -11.258 -5.038 23.633 1.00 88.12 84 GLU A O 1
ATOM 697 N N . VAL A 1 85 ? -9.073 -5.332 23.193 1.00 89.69 85 VAL A N 1
ATOM 698 C CA . VAL A 1 85 ? -8.981 -6.703 23.723 1.00 89.69 85 VAL A CA 1
ATOM 699 C C . VAL A 1 85 ? -9.092 -6.744 25.236 1.00 89.69 85 VAL A C 1
ATOM 701 O O . VAL A 1 85 ? -9.808 -7.601 25.756 1.00 89.69 85 VAL A O 1
ATOM 704 N N . SER A 1 86 ? -8.447 -5.822 25.963 1.00 87.38 86 SER A N 1
ATOM 705 C CA . SER A 1 86 ? -8.598 -5.761 27.426 1.00 87.38 86 SER A CA 1
ATOM 706 C C . SER A 1 86 ? -10.055 -5.526 27.841 1.00 87.38 86 SER A C 1
ATOM 708 O O . SER A 1 86 ? -10.473 -5.972 28.905 1.00 87.38 86 SER A O 1
ATOM 710 N N . SER A 1 87 ? -10.838 -4.891 26.964 1.00 88.44 87 SER A N 1
ATOM 711 C CA . SER A 1 87 ? -12.273 -4.635 27.132 1.00 88.44 87 SER A CA 1
ATOM 712 C C . SER A 1 87 ? -13.172 -5.728 26.522 1.00 88.44 87 SER A C 1
ATOM 714 O O . SER A 1 87 ? -14.391 -5.585 26.525 1.00 88.44 87 SER A O 1
ATOM 716 N N . ARG A 1 88 ? -12.593 -6.823 25.999 1.00 83.62 88 ARG A N 1
ATOM 717 C CA . ARG A 1 88 ? -13.279 -7.968 25.363 1.00 83.62 88 ARG A CA 1
ATOM 718 C C . ARG A 1 88 ? -14.221 -7.603 24.203 1.00 83.62 88 ARG A C 1
ATOM 720 O O . ARG A 1 88 ? -15.230 -8.273 24.000 1.00 83.62 88 ARG A O 1
ATOM 727 N N . ILE A 1 89 ? -13.899 -6.567 23.425 1.00 84.12 89 ILE A N 1
ATOM 728 C CA . ILE A 1 89 ? -14.780 -6.086 22.345 1.00 84.12 89 ILE A CA 1
ATOM 729 C C . ILE A 1 89 ? -14.776 -7.049 21.140 1.00 84.12 89 ILE A C 1
ATOM 731 O O . ILE A 1 89 ? -15.833 -7.320 20.570 1.00 84.12 89 ILE A O 1
ATOM 735 N N . TYR A 1 90 ? -13.612 -7.579 20.745 1.00 85.44 90 TYR A N 1
ATOM 736 C CA . TYR A 1 90 ? -13.470 -8.570 19.665 1.00 85.44 90 TYR A CA 1
ATOM 737 C C . TYR A 1 90 ? -12.149 -9.355 19.768 1.00 85.44 90 TYR A C 1
ATOM 739 O O . TYR A 1 90 ? -11.255 -8.989 20.533 1.00 85.44 90 TYR A O 1
ATOM 747 N N . SER A 1 91 ? -12.041 -10.461 19.021 1.00 87.25 91 SER A N 1
ATOM 748 C CA . SER A 1 91 ? -10.876 -11.356 19.035 1.00 87.25 91 SER A CA 1
ATOM 749 C C . SER A 1 91 ? -9.728 -10.878 18.123 1.00 87.25 91 SER A C 1
ATOM 751 O O . SER A 1 91 ? -9.963 -10.156 17.150 1.00 87.25 91 SER A O 1
ATOM 753 N N . PRO A 1 92 ? -8.477 -11.308 18.384 1.00 86.56 92 PRO A N 1
ATOM 754 C CA . PRO A 1 92 ? -7.324 -11.032 17.514 1.00 86.56 92 PRO A CA 1
ATOM 755 C C . PRO A 1 92 ? -7.481 -11.519 16.074 1.00 86.56 92 PRO A C 1
ATOM 757 O O . PRO A 1 92 ? -6.994 -10.860 15.159 1.00 86.56 92 PRO A O 1
ATOM 760 N N . ASP A 1 93 ? -8.201 -12.614 15.845 1.00 88.31 93 ASP A N 1
ATOM 761 C CA . ASP A 1 93 ? -8.406 -13.133 14.488 1.00 88.31 93 ASP A CA 1
ATOM 762 C C . ASP A 1 93 ? -9.248 -12.162 13.651 1.00 88.31 93 ASP A C 1
ATOM 764 O O . ASP A 1 93 ? -8.955 -11.891 12.486 1.00 88.31 93 ASP A O 1
ATOM 768 N N . VAL A 1 94 ? -10.263 -11.559 14.280 1.00 86.62 94 VAL A N 1
ATOM 769 C CA . VAL A 1 94 ? -11.113 -10.537 13.660 1.00 86.62 94 VAL A CA 1
ATOM 770 C C . VAL A 1 94 ? -10.302 -9.278 13.341 1.00 86.62 94 VAL A C 1
ATOM 772 O O . VAL A 1 94 ? -10.501 -8.689 12.278 1.00 86.62 94 VAL A O 1
ATOM 775 N N . PHE A 1 95 ? 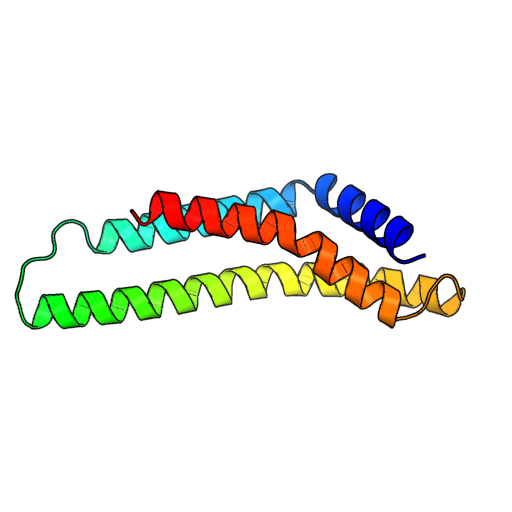-9.357 -8.896 14.212 1.00 87.88 95 PHE A N 1
ATOM 776 C CA . PHE A 1 95 ? -8.428 -7.790 13.956 1.00 87.88 95 PHE A CA 1
ATOM 777 C C . PHE A 1 95 ? -7.589 -8.044 12.701 1.00 87.88 95 PHE A C 1
ATOM 779 O O . PHE A 1 95 ? -7.605 -7.229 11.778 1.00 87.88 95 PHE A O 1
ATOM 786 N N . ALA A 1 96 ? -6.910 -9.193 12.642 1.00 88.31 96 ALA A N 1
ATOM 787 C CA . ALA A 1 96 ? -5.999 -9.530 11.553 1.00 88.31 96 ALA A CA 1
ATOM 788 C C . ALA A 1 96 ? -6.712 -9.569 10.192 1.00 88.31 96 ALA A C 1
ATOM 790 O O . ALA A 1 96 ? -6.235 -8.976 9.224 1.00 88.31 96 ALA A O 1
ATOM 791 N N . ILE A 1 97 ? -7.890 -10.201 10.133 1.00 89.12 97 ILE A N 1
ATOM 792 C CA . ILE A 1 97 ? -8.690 -10.281 8.903 1.00 89.12 97 ILE A CA 1
ATOM 793 C C . ILE A 1 97 ? -9.167 -8.889 8.479 1.00 89.12 97 ILE A C 1
ATOM 795 O O . ILE A 1 97 ? -9.066 -8.542 7.303 1.00 89.12 97 ILE A O 1
ATOM 799 N N . SER A 1 98 ? -9.649 -8.071 9.422 1.00 88.19 98 SER A N 1
ATOM 800 C CA . SER A 1 98 ? -10.132 -6.723 9.102 1.00 88.19 98 SER A CA 1
ATOM 801 C C . SER A 1 98 ? -9.029 -5.821 8.546 1.00 88.19 98 SER A C 1
ATOM 803 O O . SER A 1 98 ? -9.267 -5.096 7.581 1.00 88.19 98 SER A O 1
ATOM 805 N N . GLN A 1 99 ? -7.811 -5.920 9.092 1.00 88.62 99 GLN A N 1
ATOM 806 C CA . GLN A 1 99 ? -6.665 -5.153 8.617 1.00 88.62 99 GLN A CA 1
ATOM 807 C C . GLN A 1 99 ? -6.264 -5.594 7.204 1.00 88.62 99 GLN A C 1
ATOM 809 O O . GLN A 1 99 ? -6.126 -4.748 6.323 1.00 88.62 99 GLN A O 1
ATOM 814 N N . LEU A 1 100 ? -6.166 -6.907 6.957 1.00 88.56 100 LEU A N 1
ATOM 815 C CA . LEU A 1 100 ? -5.829 -7.459 5.641 1.00 88.56 100 LEU A CA 1
ATOM 816 C C . LEU A 1 100 ? -6.833 -7.018 4.567 1.00 88.56 100 LEU A C 1
ATOM 818 O O . LEU A 1 100 ? -6.442 -6.473 3.538 1.00 88.56 100 LEU A O 1
ATOM 822 N N . VAL A 1 101 ? -8.130 -7.219 4.816 1.00 88.94 101 VAL A N 1
ATOM 823 C CA . VAL A 1 101 ? -9.191 -6.899 3.847 1.00 88.94 101 VAL A CA 1
ATOM 824 C C . VAL A 1 101 ? -9.235 -5.402 3.544 1.00 88.94 101 VAL A C 1
ATOM 826 O O . VAL A 1 101 ? -9.463 -5.016 2.400 1.00 88.94 101 VAL A O 1
ATOM 829 N N . SER A 1 102 ? -8.977 -4.558 4.546 1.00 86.75 102 SER A N 1
ATOM 830 C CA . SER A 1 102 ? -8.973 -3.106 4.367 1.00 86.75 102 SER A CA 1
ATOM 831 C C . SER A 1 102 ? -7.806 -2.588 3.514 1.00 86.75 102 SER A C 1
ATOM 833 O O . SER A 1 102 ? -7.951 -1.553 2.871 1.00 86.75 102 SER A O 1
ATOM 835 N N . GLU A 1 103 ? -6.685 -3.314 3.452 1.00 86.38 103 GLU A N 1
ATOM 836 C CA . GLU A 1 103 ? -5.484 -2.917 2.699 1.00 86.38 103 GLU A CA 1
ATOM 837 C C . GLU A 1 103 ? -5.532 -3.321 1.216 1.00 86.38 103 GLU A C 1
ATOM 839 O O . GLU A 1 103 ? -5.022 -2.597 0.359 1.00 86.38 103 GLU A O 1
ATOM 844 N N . ILE A 1 104 ? -6.189 -4.442 0.890 1.00 89.00 104 ILE A N 1
ATOM 845 C CA . ILE A 1 104 ? -6.311 -4.970 -0.482 1.00 89.00 104 ILE A CA 1
ATOM 846 C C . ILE A 1 104 ? -6.750 -3.917 -1.521 1.00 89.00 104 ILE A C 1
ATOM 848 O O . ILE A 1 104 ? -6.058 -3.793 -2.534 1.00 89.00 104 ILE A O 1
ATOM 852 N N . PRO A 1 105 ? -7.843 -3.142 -1.337 1.00 87.19 105 PRO A N 1
ATOM 853 C CA . PRO A 1 105 ? -8.304 -2.211 -2.371 1.00 87.19 105 PRO A CA 1
ATOM 854 C C . PRO A 1 105 ? -7.282 -1.108 -2.663 1.00 87.19 105 PRO A C 1
ATOM 856 O O . PRO A 1 105 ? -7.058 -0.755 -3.821 1.00 87.19 105 PRO A O 1
ATOM 859 N N . TYR A 1 106 ? -6.613 -0.600 -1.627 1.00 85.44 106 TYR A N 1
ATOM 860 C CA . TYR A 1 106 ? -5.580 0.418 -1.784 1.00 85.44 106 TYR A CA 1
ATOM 861 C C . TYR A 1 106 ? -4.325 -0.159 -2.444 1.00 85.44 106 TYR A C 1
ATOM 863 O O . TYR A 1 106 ? -3.675 0.522 -3.232 1.00 85.44 106 TYR A O 1
ATOM 871 N N . SER A 1 107 ? -3.971 -1.413 -2.152 1.00 86.75 107 SER A N 1
ATOM 872 C CA . SER A 1 107 ? -2.817 -2.077 -2.771 1.00 86.75 107 SER A CA 1
ATOM 873 C C . SER A 1 107 ? -3.056 -2.358 -4.254 1.00 86.75 107 SER A C 1
ATOM 875 O O . SER A 1 107 ? -2.145 -2.181 -5.057 1.00 86.75 107 SER A O 1
ATOM 877 N N . ILE A 1 108 ? -4.290 -2.705 -4.638 1.00 89.00 108 ILE A N 1
ATOM 878 C CA . ILE A 1 108 ? -4.688 -2.834 -6.047 1.00 89.00 108 ILE A CA 1
ATOM 879 C C . ILE A 1 108 ? -4.566 -1.484 -6.761 1.00 89.00 108 ILE A C 1
ATOM 881 O O . ILE A 1 108 ? -3.984 -1.423 -7.840 1.00 89.00 108 ILE A O 1
ATOM 885 N N . LEU A 1 109 ? -5.040 -0.391 -6.151 1.00 88.56 109 LEU A N 1
ATOM 886 C CA . LEU A 1 109 ? -4.881 0.954 -6.713 1.00 88.56 109 LEU A CA 1
ATOM 887 C C . LEU A 1 109 ? -3.405 1.308 -6.946 1.00 88.56 109 LEU A C 1
ATOM 889 O O . LEU A 1 109 ? -3.037 1.700 -8.053 1.00 88.56 109 LEU A O 1
ATOM 893 N N . CYS A 1 110 ? -2.541 1.100 -5.949 1.00 86.94 110 CYS A N 1
ATOM 894 C CA . CYS A 1 110 ? -1.101 1.323 -6.092 1.00 86.94 110 CYS A CA 1
ATOM 895 C C . CYS A 1 110 ? -0.493 0.467 -7.214 1.00 86.94 110 CYS A C 1
ATOM 897 O O . CYS A 1 110 ? 0.258 0.988 -8.035 1.00 86.94 110 CYS A O 1
ATOM 899 N N . ALA A 1 111 ? -0.863 -0.815 -7.300 1.00 86.62 111 ALA A N 1
ATOM 900 C CA . ALA A 1 111 ? -0.394 -1.712 -8.353 1.00 86.62 111 ALA A CA 1
ATOM 901 C C . ALA A 1 111 ? -0.841 -1.258 -9.752 1.00 86.62 111 ALA A C 1
ATOM 903 O O . ALA A 1 111 ? -0.051 -1.316 -10.691 1.00 86.62 111 ALA A O 1
ATOM 904 N N . THR A 1 112 ? -2.075 -0.760 -9.901 1.00 88.69 112 THR A N 1
ATOM 905 C CA . THR A 1 112 ? -2.554 -0.235 -11.191 1.00 88.69 112 THR A CA 1
ATOM 906 C C . THR A 1 112 ? -1.781 1.006 -11.625 1.00 88.69 112 THR A C 1
ATOM 908 O O . THR A 1 112 ? -1.342 1.067 -12.768 1.00 88.69 112 THR A O 1
ATOM 911 N N . VAL A 1 113 ? -1.546 1.962 -10.720 1.00 86.75 113 VAL A N 1
ATOM 912 C CA . VAL A 1 113 ? -0.750 3.168 -11.011 1.00 86.75 113 VAL A CA 1
ATOM 913 C C . VAL A 1 113 ? 0.673 2.788 -11.411 1.00 86.75 113 VAL A C 1
ATOM 915 O O . VAL A 1 113 ? 1.199 3.300 -12.394 1.00 86.75 113 VAL A O 1
ATOM 918 N N . TYR A 1 114 ? 1.262 1.844 -10.680 1.00 86.00 114 TYR A N 1
ATOM 919 C CA . TYR A 1 114 ? 2.599 1.338 -10.950 1.00 86.00 114 TYR A CA 1
ATOM 920 C C . TYR A 1 114 ? 2.698 0.674 -12.332 1.00 86.00 114 TYR A C 1
ATOM 922 O O . TYR A 1 114 ? 3.642 0.935 -13.069 1.00 86.00 114 TYR A O 1
ATOM 930 N N . TRP A 1 115 ? 1.698 -0.127 -12.717 1.00 85.06 115 TRP A N 1
ATOM 931 C CA . TRP A 1 115 ? 1.612 -0.739 -14.045 1.00 85.06 115 TRP A CA 1
ATOM 932 C C . TRP A 1 115 ? 1.477 0.297 -15.167 1.00 85.06 115 TRP A C 1
ATOM 934 O O . TRP A 1 115 ? 2.170 0.193 -16.174 1.00 85.06 115 TRP A O 1
ATOM 944 N N . PHE A 1 116 ? 0.614 1.303 -14.995 1.00 85.75 116 PHE A N 1
ATOM 945 C CA . PHE A 1 116 ? 0.400 2.343 -16.007 1.00 85.75 116 PHE A CA 1
ATOM 946 C C . PHE A 1 116 ? 1.621 3.233 -16.237 1.00 85.75 116 PHE A C 1
ATOM 948 O O . PHE A 1 116 ? 1.796 3.717 -17.344 1.00 85.75 116 PHE A O 1
ATOM 955 N N . LEU A 1 117 ? 2.433 3.481 -15.209 1.00 83.50 117 LEU A N 1
ATOM 956 C CA . LEU A 1 117 ? 3.640 4.307 -15.326 1.00 83.50 117 LEU A CA 1
ATOM 957 C C . LEU A 1 117 ? 4.857 3.534 -15.841 1.00 83.50 117 LEU A C 1
ATOM 959 O O . LEU A 1 117 ? 5.815 4.154 -16.292 1.00 83.50 117 LEU A O 1
ATOM 963 N N . LEU A 1 118 ? 4.826 2.204 -15.738 1.00 78.62 118 LEU A N 1
ATOM 964 C CA . LEU A 1 118 ? 5.880 1.310 -16.217 1.00 78.62 118 LEU A CA 1
ATOM 965 C C . LEU A 1 118 ? 5.808 0.998 -17.715 1.00 78.62 118 LEU A C 1
ATOM 967 O O . LEU A 1 118 ? 6.808 0.545 -18.276 1.00 78.62 118 LEU A O 1
ATOM 971 N N . TYR A 1 119 ? 4.629 1.148 -18.319 1.00 73.12 119 TYR A N 1
ATOM 972 C CA . TYR A 1 119 ? 4.372 0.879 -19.734 1.00 73.12 119 TYR A CA 1
ATOM 973 C C . TYR A 1 119 ? 4.374 2.177 -20.539 1.00 73.12 119 TYR A C 1
ATOM 975 O O . TYR A 1 119 ? 5.046 2.203 -21.594 1.00 73.12 119 TYR A O 1
#

Sequence (119 aa):
QVEQVTLRTLTALWRSPDYIWTRLYVHAFVSLFVSLALLDLGNSVRDLQSRVFYVVSVFTFAFTDSSSLVEPAFIFNRMIFIREVSSRIYSPDVFAISQLVSEIPYSILCATVYWFLLY